Protein AF-A0A5C4RLH5-F1 (afdb_monomer_lite)

Secondary structure (DSSP, 8-state):
--------SS------HHHHT---EEEEEEETTEEEEEETTS-EEEEE-------------

pLDDT: mean 71.31, std 17.44, range [35.97, 93.0]

Radius of gyration: 16.77 Å; chains: 1; bounding box: 44×26×44 Å

Structure (mmCIF, N/CA/C/O backbone):
data_AF-A0A5C4RLH5-F1
#
_entry.id   AF-A0A5C4RLH5-F1
#
loop_
_atom_site.group_PDB
_atom_site.id
_atom_site.type_symbol
_atom_site.label_atom_id
_atom_site.label_alt_id
_atom_site.label_comp_id
_atom_site.label_asym_id
_atom_site.label_entity_id
_atom_site.label_seq_id
_atom_site.pdbx_PDB_ins_code
_atom_site.Cartn_x
_atom_site.Cartn_y
_atom_site.Cartn_z
_atom_site.occupancy
_atom_site.B_iso_or_equiv
_atom_site.auth_seq_id
_atom_site.auth_comp_id
_atom_site.auth_asym_id
_atom_site.auth_atom_id
_atom_site.pdbx_PDB_model_num
ATOM 1 N N . MET A 1 1 ? 36.242 1.467 -15.349 1.00 39.28 1 MET A N 1
ATOM 2 C CA . MET A 1 1 ? 35.656 0.811 -14.162 1.00 39.28 1 MET A CA 1
ATOM 3 C C . MET A 1 1 ? 34.180 1.168 -14.169 1.00 39.28 1 MET A C 1
ATOM 5 O O . MET A 1 1 ? 33.788 2.138 -13.542 1.00 39.28 1 MET A O 1
ATOM 9 N N . ASN A 1 2 ? 33.393 0.489 -15.005 1.00 35.97 2 ASN A N 1
ATOM 10 C CA . ASN A 1 2 ? 31.988 0.837 -15.201 1.00 35.97 2 ASN A CA 1
ATOM 11 C C . ASN A 1 2 ? 31.173 -0.028 -14.251 1.00 35.97 2 ASN A C 1
ATOM 13 O O . ASN A 1 2 ? 31.288 -1.253 -14.279 1.00 35.97 2 ASN A O 1
ATOM 17 N N . ASN A 1 3 ? 30.445 0.637 -13.359 1.00 40.03 3 ASN A N 1
ATOM 18 C CA . ASN A 1 3 ? 29.597 0.027 -12.352 1.00 40.03 3 ASN A CA 1
ATOM 19 C C . ASN A 1 3 ? 28.438 -0.694 -13.042 1.00 40.03 3 ASN A C 1
ATOM 21 O O . ASN A 1 3 ? 27.339 -0.163 -13.162 1.00 40.03 3 ASN A O 1
ATOM 25 N N . PHE A 1 4 ? 28.687 -1.936 -13.449 1.00 44.56 4 PHE A N 1
ATOM 26 C CA . PHE A 1 4 ? 27.668 -2.958 -13.650 1.00 44.56 4 PHE A CA 1
ATOM 27 C C . PHE A 1 4 ? 27.111 -3.352 -12.278 1.00 44.56 4 PHE A C 1
ATOM 29 O O . PHE A 1 4 ? 27.259 -4.491 -11.840 1.00 44.56 4 PHE A O 1
ATOM 36 N N . ALA A 1 5 ? 26.552 -2.379 -11.550 1.00 49.53 5 ALA A N 1
ATOM 37 C CA . ALA A 1 5 ? 25.769 -2.640 -10.358 1.00 49.53 5 ALA A CA 1
ATOM 38 C C . ALA A 1 5 ? 24.582 -3.484 -10.820 1.00 49.53 5 ALA A C 1
ATOM 40 O O . ALA A 1 5 ? 23.596 -2.964 -11.330 1.00 49.53 5 ALA A O 1
ATOM 41 N N . ASN A 1 6 ? 24.789 -4.798 -10.740 1.00 43.31 6 ASN A N 1
ATOM 42 C CA . ASN A 1 6 ? 23.884 -5.868 -11.096 1.00 43.31 6 ASN A CA 1
ATOM 43 C C . ASN A 1 6 ? 2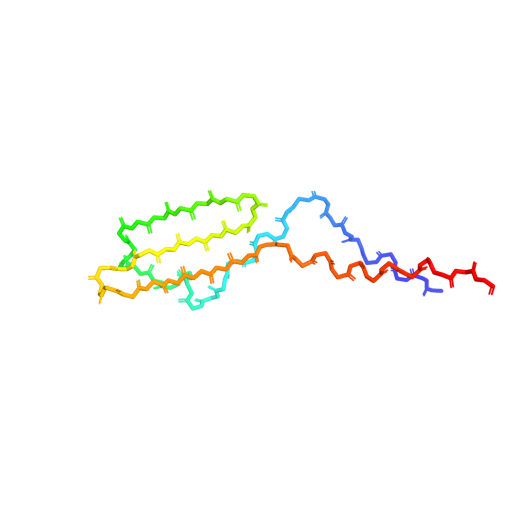2.479 -5.531 -10.604 1.00 43.31 6 ASN A C 1
ATOM 45 O O . ASN A 1 6 ? 22.142 -5.733 -9.438 1.00 43.31 6 ASN A O 1
ATOM 49 N N . ILE A 1 7 ? 21.669 -5.036 -11.532 1.00 50.06 7 ILE A N 1
ATOM 50 C CA . ILE A 1 7 ? 20.219 -5.069 -11.465 1.00 50.06 7 ILE A CA 1
ATOM 51 C C . ILE A 1 7 ? 19.882 -6.556 -11.527 1.00 50.06 7 ILE A C 1
ATOM 53 O O . ILE A 1 7 ? 19.849 -7.154 -12.600 1.00 50.06 7 ILE A O 1
ATOM 57 N N . ILE A 1 8 ? 19.743 -7.187 -10.362 1.00 51.09 8 ILE A N 1
ATOM 58 C CA . ILE A 1 8 ? 19.205 -8.541 -10.291 1.00 51.09 8 ILE A CA 1
ATOM 59 C C . ILE A 1 8 ? 17.727 -8.435 -10.697 1.00 51.09 8 ILE A C 1
ATOM 61 O O . ILE A 1 8 ? 16.977 -7.694 -10.057 1.00 51.09 8 ILE A O 1
ATOM 65 N N . PRO A 1 9 ? 17.300 -9.113 -11.777 1.00 46.62 9 PRO A N 1
ATOM 66 C CA . PRO A 1 9 ? 15.931 -9.056 -12.251 1.00 46.62 9 PRO A CA 1
ATOM 67 C C . PRO A 1 9 ? 15.058 -9.861 -11.292 1.00 46.62 9 PRO A C 1
ATOM 69 O O . PRO A 1 9 ? 15.203 -11.073 -11.147 1.00 46.62 9 PRO A O 1
ATOM 72 N N . GLY A 1 10 ? 14.166 -9.159 -10.609 1.00 50.84 10 GLY A N 1
ATOM 73 C CA . GLY A 1 10 ? 13.259 -9.744 -9.635 1.00 50.84 10 GLY A CA 1
ATOM 74 C C . GLY A 1 10 ? 12.787 -8.670 -8.680 1.00 50.84 10 GLY A C 1
ATOM 75 O O . GLY A 1 10 ? 13.228 -8.647 -7.543 1.00 50.84 10 GLY A O 1
ATOM 76 N N . SER A 1 11 ? 11.964 -7.751 -9.190 1.00 54.81 11 SER A N 1
ATOM 77 C CA . SER A 1 11 ? 11.084 -6.852 -8.435 1.00 54.81 11 SER A CA 1
ATOM 78 C C . SER A 1 11 ? 11.575 -6.526 -7.016 1.00 54.81 11 SER A C 1
ATOM 80 O O . SER A 1 11 ? 11.206 -7.222 -6.070 1.00 54.81 11 SER A O 1
ATOM 82 N N . ASN A 1 12 ? 12.372 -5.462 -6.849 1.00 57.75 12 ASN A N 1
ATOM 83 C CA . ASN A 1 12 ? 12.735 -4.926 -5.531 1.00 57.75 12 ASN A CA 1
ATOM 84 C C . ASN A 1 12 ? 11.484 -4.338 -4.845 1.00 57.75 12 ASN A C 1
ATOM 86 O O . ASN A 1 12 ? 11.343 -3.127 -4.700 1.00 57.75 12 ASN A O 1
ATOM 90 N N . VAL A 1 13 ? 10.546 -5.198 -4.441 1.00 61.53 13 VAL A N 1
ATOM 91 C CA . VAL A 1 13 ? 9.403 -4.850 -3.599 1.00 61.53 13 VAL A CA 1
ATOM 92 C C . VAL A 1 13 ? 9.967 -4.553 -2.217 1.00 61.53 13 VAL A C 1
ATOM 94 O O . VAL A 1 13 ? 10.103 -5.432 -1.366 1.00 61.53 13 VAL A O 1
ATOM 97 N N . GLN A 1 14 ? 10.361 -3.303 -2.002 1.00 71.88 14 GLN A N 1
ATOM 98 C CA . GLN A 1 14 ? 10.857 -2.854 -0.715 1.00 71.88 14 GLN A CA 1
ATOM 99 C C . GLN A 1 14 ? 9.669 -2.417 0.139 1.00 71.88 14 GLN A C 1
ATOM 101 O O . GLN A 1 14 ? 9.126 -1.327 -0.025 1.00 71.88 14 GLN A O 1
ATOM 106 N N . ILE A 1 15 ? 9.248 -3.288 1.057 1.00 75.38 15 ILE A N 1
ATOM 107 C CA . ILE A 1 15 ? 8.218 -2.943 2.039 1.00 75.38 15 ILE A CA 1
ATOM 108 C C . ILE A 1 15 ? 8.844 -1.971 3.049 1.00 75.38 15 ILE A C 1
ATOM 110 O O . ILE A 1 15 ? 9.859 -2.314 3.667 1.00 75.38 15 ILE A O 1
ATOM 114 N N . PRO A 1 16 ? 8.265 -0.777 3.267 1.00 76.75 16 PRO A N 1
ATOM 115 C CA . PRO A 1 16 ? 8.773 0.143 4.272 1.00 76.75 16 PRO A CA 1
ATOM 116 C C . PRO A 1 16 ? 8.782 -0.527 5.658 1.00 76.75 16 PRO A C 1
ATOM 118 O O . PRO A 1 16 ? 7.764 -1.096 6.063 1.00 76.75 16 PRO A O 1
ATOM 121 N N . PRO A 1 17 ? 9.874 -0.446 6.439 1.00 76.00 17 PRO A N 1
ATOM 122 C CA . PRO A 1 17 ? 9.969 -1.118 7.739 1.00 76.00 17 PRO A CA 1
ATOM 123 C C . PRO A 1 17 ? 8.903 -0.657 8.747 1.00 76.00 17 PRO A C 1
ATOM 125 O O . PRO A 1 17 ? 8.539 -1.414 9.643 1.00 76.00 17 PRO A O 1
ATOM 128 N N . GLY A 1 18 ? 8.362 0.556 8.589 1.00 81.56 18 GLY A N 1
ATOM 129 C CA . GLY A 1 18 ? 7.215 1.031 9.370 1.00 81.56 18 GLY A CA 1
ATOM 130 C C . GLY A 1 18 ? 5.919 0.275 9.065 1.00 81.56 18 GLY A C 1
ATOM 131 O O . GLY A 1 18 ? 5.127 0.052 9.971 1.00 81.56 18 GLY A O 1
ATOM 132 N N . ILE A 1 19 ? 5.741 -0.177 7.821 1.00 81.31 19 ILE A N 1
ATOM 133 C CA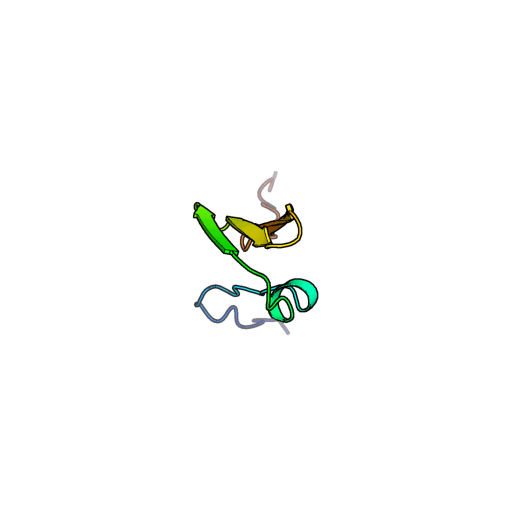 . ILE A 1 19 ? 4.582 -0.958 7.373 1.00 81.31 19 ILE A CA 1
ATOM 134 C C . ILE A 1 19 ? 4.757 -2.443 7.700 1.00 81.31 19 ILE A C 1
ATOM 136 O O . ILE A 1 19 ? 3.812 -3.081 8.154 1.00 81.31 19 ILE A O 1
ATOM 140 N N . ALA A 1 20 ? 5.972 -2.984 7.566 1.00 82.31 20 ALA A N 1
ATOM 141 C CA . ALA A 1 20 ? 6.275 -4.381 7.900 1.00 82.31 20 ALA A CA 1
ATOM 142 C C . ALA A 1 20 ? 6.045 -4.730 9.386 1.00 82.31 20 ALA A C 1
ATOM 144 O O . ALA A 1 20 ? 5.928 -5.899 9.743 1.00 82.31 20 ALA A O 1
ATOM 145 N N . ARG A 1 21 ? 5.996 -3.720 10.263 1.00 86.00 21 ARG A N 1
ATOM 146 C CA . ARG A 1 21 ? 5.745 -3.871 11.705 1.00 86.00 21 ARG A CA 1
ATOM 147 C C . ARG A 1 21 ? 4.270 -3.784 12.089 1.00 86.00 21 ARG A C 1
ATOM 149 O O . ARG A 1 21 ? 3.939 -3.999 13.254 1.00 86.00 21 ARG A O 1
ATOM 156 N N . LEU A 1 22 ? 3.396 -3.438 11.149 1.00 86.44 22 LEU A N 1
ATOM 157 C CA . LEU A 1 22 ? 1.973 -3.290 11.414 1.00 86.44 22 LEU A CA 1
ATOM 158 C C . LEU A 1 22 ? 1.330 -4.669 11.529 1.00 86.44 22 LEU A C 1
ATOM 160 O O . LEU A 1 22 ? 1.312 -5.430 10.568 1.00 86.44 22 LEU A O 1
ATOM 164 N N . GLN A 1 23 ? 0.782 -4.972 12.703 1.00 86.81 23 GLN A N 1
ATOM 165 C CA . GLN A 1 23 ? 0.022 -6.206 12.942 1.00 86.81 23 GLN A CA 1
ATOM 166 C C . GLN A 1 23 ? -1.486 -5.992 12.774 1.00 86.81 23 GLN A C 1
ATOM 168 O O . GLN A 1 23 ? -2.232 -6.942 12.568 1.00 86.81 23 GLN A O 1
ATOM 173 N N . ASP A 1 24 ? -1.931 -4.735 12.791 1.00 91.81 24 ASP A N 1
ATOM 174 C CA . ASP A 1 24 ? -3.348 -4.365 12.761 1.00 91.81 24 ASP A CA 1
ATOM 175 C C . ASP A 1 24 ? -3.898 -4.211 11.334 1.00 91.81 24 ASP A C 1
ATOM 177 O O . ASP A 1 24 ? -4.804 -3.415 11.107 1.00 91.81 24 ASP A O 1
ATOM 181 N N . ILE A 1 25 ? -3.322 -4.873 10.333 1.00 89.69 25 ILE A N 1
ATOM 182 C CA . ILE A 1 25 ? -3.774 -4.743 8.941 1.00 89.69 25 ILE A CA 1
ATOM 183 C C . ILE A 1 25 ? -5.077 -5.529 8.760 1.00 89.69 25 ILE A C 1
ATOM 185 O O . ILE A 1 25 ? -5.099 -6.742 8.940 1.00 89.69 25 ILE A O 1
ATOM 189 N N . VAL A 1 26 ? -6.155 -4.844 8.368 1.00 93.00 26 VAL A N 1
ATOM 190 C CA . VAL A 1 26 ? -7.477 -5.463 8.145 1.00 93.00 26 VAL A CA 1
ATOM 191 C C . VAL A 1 26 ? -7.833 -5.600 6.670 1.00 93.00 26 VAL A C 1
ATOM 193 O O . VAL A 1 26 ? -8.672 -6.422 6.315 1.00 93.00 26 VAL A O 1
ATOM 196 N N . SER A 1 27 ? -7.213 -4.807 5.794 1.00 90.31 27 SER A N 1
ATOM 197 C CA . SER A 1 27 ? -7.409 -4.913 4.347 1.00 90.31 27 SER A CA 1
ATOM 198 C C . SER A 1 27 ? -6.157 -4.474 3.595 1.00 90.31 27 SER A C 1
ATOM 200 O O . SER A 1 27 ? -5.523 -3.488 3.969 1.00 90.31 27 SER A O 1
ATOM 202 N N . LEU A 1 28 ? -5.819 -5.203 2.531 1.00 88.38 28 LEU A N 1
ATOM 203 C CA . LEU A 1 28 ? -4.692 -4.949 1.636 1.00 88.38 28 LEU A CA 1
ATOM 204 C C . LEU A 1 28 ? -5.204 -4.972 0.191 1.00 88.38 28 LEU A C 1
ATOM 206 O O . LEU A 1 28 ? -5.873 -5.922 -0.211 1.00 88.38 28 LEU A O 1
ATOM 210 N N . SER A 1 29 ? -4.876 -3.943 -0.588 1.00 89.38 29 SER A N 1
ATOM 211 C CA . SER A 1 29 ? -5.211 -3.842 -2.011 1.00 89.38 29 SER A CA 1
ATOM 212 C C . SER A 1 29 ? -3.989 -3.420 -2.824 1.00 89.38 29 SER A C 1
ATOM 214 O O . 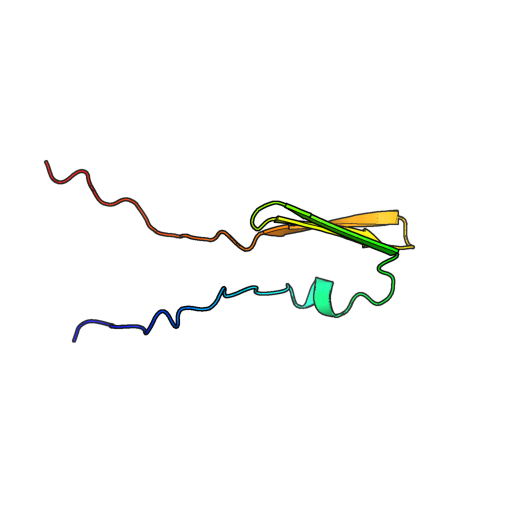SER A 1 29 ? -3.206 -2.581 -2.376 1.00 89.38 29 SER A O 1
ATOM 216 N N . VAL A 1 30 ? -3.825 -4.005 -4.011 1.00 85.75 30 VAL A N 1
ATOM 217 C CA . VAL A 1 30 ? -2.663 -3.827 -4.892 1.00 85.75 30 VAL A CA 1
ATOM 218 C C . VAL A 1 30 ? -3.106 -3.474 -6.312 1.00 85.75 30 VAL A C 1
ATOM 220 O O . VAL A 1 30 ? -4.074 -4.036 -6.820 1.00 85.75 30 VAL A O 1
ATOM 223 N N . SER A 1 31 ? -2.394 -2.551 -6.958 1.00 82.31 31 SER A N 1
ATOM 224 C CA . SER A 1 31 ? -2.634 -2.132 -8.340 1.00 82.31 31 SER A CA 1
ATOM 225 C C . SER A 1 31 ? -1.318 -1.765 -9.023 1.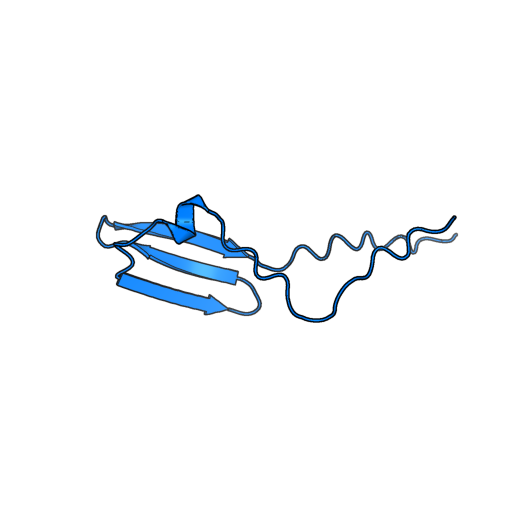00 82.31 31 SER A C 1
ATOM 227 O O . SER A 1 31 ? -0.703 -0.773 -8.657 1.00 82.31 31 SER A O 1
ATOM 229 N N . GLY A 1 32 ? -0.881 -2.551 -10.013 1.00 76.38 32 GLY A N 1
ATOM 230 C CA . GLY A 1 32 ? 0.198 -2.188 -10.950 1.00 76.38 32 GLY A CA 1
ATOM 231 C C . GLY A 1 32 ? 1.597 -1.907 -10.373 1.00 76.38 32 GLY A C 1
ATOM 232 O O . GLY A 1 32 ? 2.472 -1.523 -11.135 1.00 76.38 32 GLY A O 1
ATOM 233 N N . GLY A 1 33 ? 1.820 -2.088 -9.067 1.00 76.25 33 GLY A N 1
ATOM 234 C CA . GLY A 1 33 ? 3.043 -1.662 -8.366 1.00 76.25 33 GLY A CA 1
ATOM 235 C C . GLY A 1 33 ? 2.759 -0.820 -7.119 1.00 76.25 33 GLY A C 1
ATOM 236 O O . GLY A 1 33 ? 3.598 -0.769 -6.222 1.00 76.25 33 GLY A O 1
ATOM 237 N N . SER A 1 34 ? 1.548 -0.266 -7.015 1.00 83.69 34 SER A N 1
ATOM 238 C CA . SER A 1 34 ? 1.048 0.455 -5.848 1.00 83.69 34 SER A CA 1
ATOM 239 C C . SER A 1 34 ? 0.330 -0.487 -4.892 1.00 83.69 34 SER A C 1
ATOM 241 O O . SER A 1 34 ? -0.485 -1.318 -5.291 1.00 83.69 34 SER A O 1
ATOM 243 N N . PHE A 1 35 ? 0.571 -0.308 -3.608 1.00 85.19 35 PHE A N 1
ATOM 244 C CA . PHE A 1 35 ? -0.014 -1.050 -2.507 1.00 85.19 35 PHE A CA 1
ATOM 245 C C . PHE A 1 35 ? -0.733 -0.068 -1.592 1.00 85.19 35 PHE A C 1
ATOM 247 O O . PHE A 1 35 ? -0.230 1.015 -1.303 1.00 85.19 35 PHE A O 1
ATOM 254 N N . SER A 1 36 ? -1.913 -0.450 -1.118 1.00 89.88 36 SER A N 1
ATOM 255 C CA . SER A 1 36 ? -2.702 0.315 -0.159 1.00 89.88 36 SER A C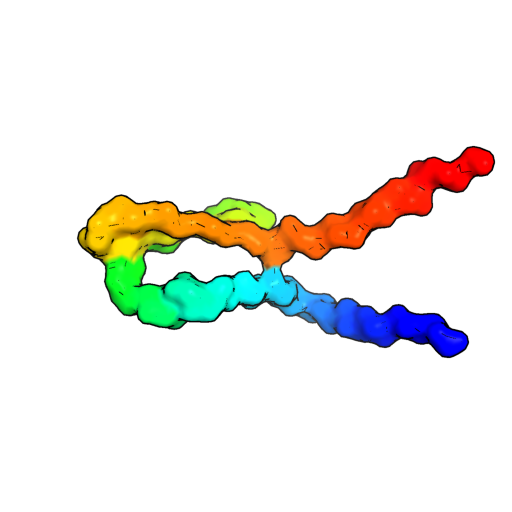A 1
ATOM 256 C C . SER A 1 36 ? -3.225 -0.600 0.937 1.00 89.88 36 SER A C 1
ATOM 258 O O . SER A 1 36 ? -3.596 -1.746 0.687 1.00 89.88 36 SER A O 1
ATOM 260 N N . VAL A 1 37 ? -3.255 -0.094 2.161 1.00 90.88 37 VAL A N 1
ATOM 261 C CA . VAL A 1 37 ? -3.565 -0.871 3.357 1.00 90.88 37 VAL A CA 1
ATOM 262 C C . VAL A 1 37 ? -4.488 -0.077 4.248 1.00 90.88 37 VAL A C 1
ATOM 264 O O . VAL A 1 37 ? -4.277 1.117 4.453 1.00 90.88 37 VAL A O 1
ATOM 267 N N . LEU A 1 38 ? -5.489 -0.755 4.792 1.00 92.38 38 LEU A N 1
ATOM 268 C CA . LEU A 1 38 ? -6.337 -0.253 5.859 1.00 92.38 38 LEU A CA 1
ATOM 269 C C . LEU A 1 38 ? -5.966 -0.975 7.149 1.00 92.38 38 LEU A C 1
ATOM 271 O O . LEU A 1 38 ? -5.937 -2.208 7.201 1.00 92.38 38 LEU A O 1
ATOM 275 N N . ARG A 1 39 ? -5.693 -0.196 8.188 1.00 91.25 39 ARG A N 1
ATOM 276 C CA . ARG A 1 39 ? -5.440 -0.686 9.537 1.00 91.25 39 ARG A CA 1
ATOM 277 C C . ARG A 1 39 ? -6.733 -0.696 10.359 1.00 91.25 39 ARG A C 1
ATOM 279 O O . ARG A 1 39 ? -7.628 0.113 10.128 1.00 91.25 39 ARG A O 1
ATOM 286 N N . ALA A 1 40 ? -6.813 -1.569 11.362 1.00 91.69 40 ALA A N 1
ATOM 287 C CA . ALA A 1 40 ? -7.930 -1.659 12.308 1.00 91.69 40 ALA A CA 1
ATOM 288 C C . ALA A 1 40 ? -8.138 -0.359 13.096 1.00 91.69 40 ALA A C 1
ATOM 290 O O . ALA A 1 40 ? -9.247 -0.055 13.521 1.00 91.69 40 ALA A O 1
ATOM 291 N N . ASN A 1 41 ? -7.069 0.423 13.264 1.00 88.81 41 ASN A N 1
ATOM 292 C CA . ASN A 1 41 ? -7.118 1.735 13.901 1.00 88.81 41 ASN A CA 1
ATOM 293 C C . ASN A 1 41 ? -7.742 2.830 13.006 1.00 88.81 41 ASN A C 1
ATOM 295 O O . ASN A 1 41 ? -7.850 3.971 13.444 1.00 88.81 41 ASN A O 1
ATOM 299 N N . GLY A 1 42 ? -8.141 2.502 11.771 1.00 88.06 42 GLY A N 1
ATOM 300 C CA . GLY A 1 42 ? -8.738 3.430 10.810 1.00 88.06 42 GLY A CA 1
ATOM 301 C C . GLY A 1 42 ? -7.731 4.170 9.927 1.00 88.06 42 GLY A C 1
ATOM 302 O O . GLY A 1 42 ? -8.140 4.892 9.019 1.00 88.06 42 GLY A O 1
ATOM 303 N N . GLU A 1 43 ? -6.427 3.990 10.139 1.00 89.31 43 GLU A N 1
ATOM 304 C CA . GLU A 1 43 ? -5.412 4.601 9.284 1.00 89.31 43 GLU A CA 1
ATOM 305 C C . GLU A 1 43 ? -5.289 3.871 7.947 1.00 89.31 43 GLU A C 1
ATOM 307 O O . GLU A 1 43 ? -5.377 2.640 7.860 1.00 89.31 43 GLU A O 1
ATOM 312 N N . ARG A 1 44 ? -5.019 4.647 6.896 1.00 88.19 44 ARG A N 1
ATOM 313 C CA . ARG A 1 44 ? -4.815 4.136 5.546 1.00 88.19 44 ARG A CA 1
ATOM 314 C C . ARG A 1 44 ? -3.417 4.503 5.066 1.00 88.19 44 ARG A C 1
ATOM 316 O O . ARG A 1 44 ? -3.063 5.677 5.039 1.00 88.19 44 ARG A O 1
ATOM 323 N N . LEU A 1 45 ? -2.625 3.500 4.708 1.00 86.31 45 LEU A N 1
ATOM 324 C CA . LEU A 1 45 ? -1.236 3.659 4.276 1.00 86.31 45 LEU A CA 1
ATOM 325 C C . LEU A 1 45 ? -1.083 3.141 2.853 1.00 86.31 45 LEU A C 1
ATOM 327 O O . LEU A 1 45 ? -1.747 2.180 2.478 1.00 86.31 45 LEU A O 1
ATOM 331 N N . ALA A 1 46 ? -0.215 3.764 2.065 1.00 86.06 46 ALA A N 1
ATOM 332 C CA . ALA A 1 46 ? 0.077 3.322 0.709 1.00 86.06 46 ALA A CA 1
ATOM 333 C C . ALA A 1 46 ? 1.573 3.446 0.398 1.00 86.06 46 ALA A C 1
ATOM 335 O O . ALA A 1 46 ? 2.241 4.330 0.934 1.00 86.06 46 ALA A O 1
ATOM 336 N N . TRP A 1 47 ? 2.091 2.553 -0.444 1.00 84.00 47 TRP A N 1
ATOM 337 C CA . TRP A 1 47 ? 3.455 2.601 -0.985 1.00 84.00 47 TRP A CA 1
ATOM 338 C C . TRP A 1 47 ? 3.471 2.081 -2.419 1.00 84.00 47 TRP A C 1
ATOM 340 O O . TRP A 1 47 ? 2.557 1.374 -2.823 1.00 84.00 47 TRP A O 1
ATOM 350 N N . ASP A 1 48 ? 4.505 2.414 -3.181 1.00 77.81 48 ASP A N 1
ATOM 351 C CA . ASP A 1 48 ? 4.658 1.997 -4.573 1.00 77.81 48 ASP A CA 1
ATOM 352 C C . ASP A 1 48 ? 6.049 1.387 -4.805 1.00 77.81 48 ASP A C 1
ATOM 354 O O . ASP A 1 48 ? 7.000 1.701 -4.085 1.00 77.81 48 ASP A O 1
ATOM 358 N N . VAL A 1 49 ? 6.147 0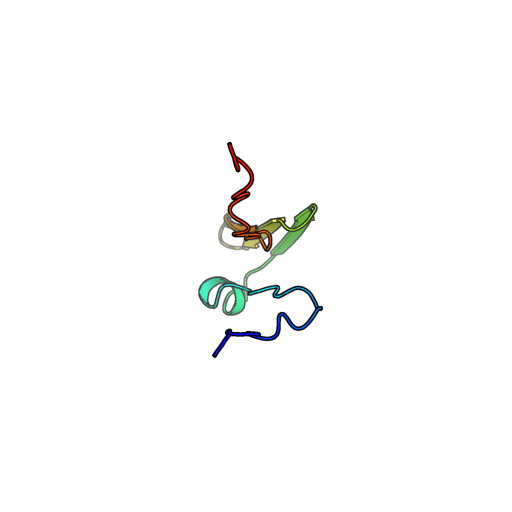.460 -5.758 1.00 71.44 49 VAL A N 1
ATOM 359 C CA . VAL A 1 49 ? 7.371 -0.290 -6.101 1.00 71.44 49 VAL A CA 1
ATOM 360 C C . VAL A 1 49 ? 8.034 0.242 -7.384 1.00 71.44 49 VAL A C 1
ATOM 362 O O . VAL A 1 49 ? 9.165 -0.124 -7.702 1.00 71.44 49 VAL A O 1
ATOM 365 N N . GLY A 1 50 ? 7.381 1.161 -8.089 1.00 64.50 50 GLY A N 1
ATOM 366 C CA . GLY A 1 50 ? 7.883 1.898 -9.239 1.00 64.50 50 GLY A CA 1
ATOM 367 C C . GLY A 1 50 ? 8.757 3.072 -8.816 1.00 64.50 50 GLY A C 1
ATOM 368 O O . GLY A 1 50 ? 8.324 4.216 -8.777 1.00 64.50 50 GLY A O 1
ATOM 369 N N . ASN A 1 51 ? 10.021 2.785 -8.513 1.00 59.84 51 ASN A N 1
ATOM 370 C CA . ASN A 1 51 ? 11.078 3.778 -8.680 1.00 59.84 51 ASN A CA 1
ATOM 371 C C . ASN A 1 51 ? 11.962 3.315 -9.837 1.00 59.84 51 ASN A C 1
ATOM 373 O O . ASN A 1 51 ? 13.123 2.949 -9.638 1.00 59.84 51 ASN A O 1
ATOM 377 N N . ASP A 1 52 ? 11.421 3.295 -11.053 1.00 57.69 52 ASP A N 1
ATOM 378 C CA . ASP A 1 52 ? 12.256 3.371 -12.241 1.00 57.69 52 ASP A CA 1
ATOM 379 C C . ASP A 1 52 ? 12.820 4.792 -12.307 1.00 57.69 52 ASP A C 1
ATOM 381 O O . ASP A 1 52 ? 12.368 5.662 -13.039 1.00 57.69 52 ASP A O 1
ATOM 385 N N . ASN A 1 53 ? 13.870 5.036 -11.520 1.00 48.19 53 ASN A N 1
ATOM 386 C CA . ASN A 1 53 ? 14.686 6.246 -11.598 1.00 48.19 53 ASN A CA 1
ATOM 387 C C . ASN A 1 53 ? 15.529 6.245 -12.894 1.00 48.19 53 ASN A C 1
ATOM 389 O O . ASN A 1 53 ? 16.705 6.610 -12.897 1.00 48.19 53 ASN A O 1
ATOM 393 N N . ILE A 1 54 ? 14.954 5.749 -13.993 1.00 53.75 54 ILE A N 1
ATOM 394 C CA . ILE A 1 54 ? 15.517 5.805 -15.329 1.00 53.75 54 ILE A CA 1
ATOM 395 C C . ILE A 1 54 ? 15.194 7.207 -15.819 1.00 53.75 54 ILE A C 1
ATOM 397 O O . ILE A 1 54 ? 14.200 7.455 -16.497 1.00 53.75 54 ILE A O 1
ATOM 401 N N . VAL A 1 55 ? 16.047 8.148 -15.417 1.00 54.47 55 VAL A N 1
ATOM 402 C CA . VAL A 1 55 ? 16.219 9.396 -16.153 1.00 54.47 55 VAL A CA 1
ATOM 403 C C . VAL A 1 55 ? 16.354 9.022 -17.626 1.00 54.47 55 VAL A C 1
ATOM 405 O O . VAL A 1 55 ? 17.321 8.374 -18.026 1.00 54.47 55 VAL A O 1
ATOM 408 N N . HIS A 1 56 ? 15.332 9.365 -18.408 1.00 49.41 56 HIS A N 1
ATOM 409 C CA . HIS A 1 56 ? 15.331 9.232 -19.856 1.00 49.41 56 HIS A CA 1
ATOM 410 C C . HIS A 1 56 ? 16.284 10.304 -20.393 1.00 49.41 56 HIS A C 1
ATOM 412 O O . HIS A 1 56 ? 15.877 11.378 -20.827 1.00 49.41 56 HIS A O 1
ATOM 418 N N . SER A 1 57 ? 17.583 10.053 -20.247 1.00 53.03 57 SER A N 1
ATOM 419 C CA . SER A 1 57 ? 18.644 10.861 -20.835 1.00 53.03 57 SER A CA 1
ATOM 420 C C . SER A 1 57 ? 18.746 10.526 -22.324 1.00 53.03 57 SER A C 1
ATOM 422 O O . SER A 1 57 ? 19.766 10.022 -22.773 1.00 53.03 57 SER A O 1
ATOM 424 N N . GLU A 1 58 ? 17.675 10.758 -23.078 1.00 57.97 58 GLU A N 1
ATOM 425 C CA . GLU A 1 58 ? 17.699 10.794 -24.543 1.00 57.97 58 GLU A CA 1
ATOM 426 C C . GLU A 1 58 ? 17.055 12.105 -24.997 1.00 57.97 58 GLU A C 1
ATOM 428 O O . GLU A 1 58 ? 15.935 12.160 -25.492 1.00 57.97 58 GLU A O 1
ATOM 433 N N . TYR A 1 59 ? 17.795 13.185 -24.766 1.00 54.72 59 TYR A N 1
ATOM 434 C CA . TYR A 1 59 ? 17.926 14.248 -25.755 1.00 54.72 59 TYR A CA 1
ATOM 435 C C . TYR A 1 59 ? 19.427 14.348 -26.040 1.00 54.72 59 TYR A C 1
ATOM 437 O O . TYR A 1 59 ? 20.141 15.134 -25.420 1.00 54.72 59 TYR A O 1
ATOM 445 N N . ASP A 1 60 ? 19.912 13.415 -26.860 1.00 58.44 60 ASP A N 1
ATOM 446 C CA . ASP A 1 60 ? 21.175 13.560 -27.584 1.00 58.44 60 ASP A CA 1
ATOM 447 C C . ASP A 1 60 ? 20.821 14.382 -28.837 1.00 58.44 60 ASP A C 1
ATOM 449 O O . ASP A 1 60 ? 20.251 13.846 -29.789 1.00 58.44 60 ASP A O 1
ATOM 453 N N . ASP A 1 61 ? 21.017 15.702 -28.748 1.00 60.00 61 ASP A N 1
ATOM 454 C CA . ASP A 1 61 ? 21.012 16.659 -29.867 1.00 60.00 61 ASP A CA 1
ATOM 455 C C . ASP A 1 61 ? 22.439 17.199 -30.067 1.00 60.00 61 ASP A C 1
ATOM 457 O O . ASP A 1 61 ? 23.085 17.560 -29.048 1.00 60.00 61 ASP A O 1
#

Sequence (61 aa):
MNNFANIIPGSNVQIPPGIARLQDIVSLSVSGGSFSVLRANGERLAWDVGNDNIVHSEYDD

Foldseek 3Di:
DDPPVPPPPDQPLPDPPVRVPAPQWPDWDDDPFKIWTAGPVGDIDIDGSPPPVPPPPPPPD

Organism: NCBI:txid1173677